Protein AF-A0A2E7ZNM7-F1 (afdb_monomer)

Mean predicted aligned error: 9.32 Å

Secondary structure (DSSP, 8-state):
---TTTEEEESEEETTEEEEEEEEEEE--TT-SS---EEEEEEEEEEE-TTSEEEE-SSTT-SS-EEEEHHHHHT-TTEEEEEEEEEPTHHHH-----S-HHHHHHHHHHHHHHHHHHHHTT-EEEHHHHHHHHS-----------

pLDDT: mean 79.13, std 16.74, range [39.44, 96.44]

Foldseek 3Di:
DPDPPFWAWDQKDWALFKKKKWWWAFDFDPPDPPTPTDIDIDIFIFHQFLQQWGFFDPALPDPGTDIDHNLNVLQRPRIPDMIMITGDPVVLPPLDDDPDRVSSRVNVRCVVCVVVSVVRGDDMDGNVVSNVVRPPDPPPPPPPPD

Solvent-accessible surface area (backbone atoms only — not comparable to full-atom values): 8728 Å² total; per-residue (Å²): 132,91,58,74,87,52,39,42,81,48,66,59,50,48,20,36,40,45,33,40,40,43,34,34,29,58,43,84,70,95,84,54,95,71,81,72,72,51,68,44,78,45,75,52,54,28,40,28,38,69,80,50,31,33,42,25,60,98,45,86,85,56,93,64,69,47,78,44,43,54,66,59,66,49,55,47,70,59,58,76,44,78,50,42,22,37,56,41,72,74,58,77,72,57,85,84,70,67,96,44,76,70,52,52,45,50,50,54,53,44,73,74,41,54,88,51,20,74,80,24,46,84,48,76,45,52,47,64,62,51,43,66,75,44,40,75,70,88,71,63,76,75,76,85,84,122

Sequence (146 aa):
MQHPDCFEKTDSLKSGCFYTVEAIQHCYRINEPDHFLKDMEIHFMGYFDNKEQFHHFNRLKSHSAAKTSLLDLFSLTDLKSLDFYQLKDRMLEDTDYSSDGATEMVKKTVDAFIERSESDRGIIHSVEELKRKHLKEYLAPPDLAH

Nearest PDB structures (foldseek):
  5ila-assembly1_A  TM=3.451E-01  e=2.943E-01  Arabidopsis thaliana
  3mh5-assembly2_B  TM=3.852E-01  e=5.996E-01  Escherichia coli K-12

Structure (mmCIF, N/CA/C/O backbone):
data_AF-A0A2E7ZNM7-F1
#
_entry.id   AF-A0A2E7ZNM7-F1
#
loop_
_atom_site.group_PDB
_atom_site.id
_atom_site.type_symbol
_atom_site.label_atom_id
_atom_site.label_alt_id
_atom_site.label_comp_id
_atom_site.label_asym_id
_atom_site.label_entity_id
_atom_site.label_seq_id
_atom_site.pdbx_PDB_ins_code
_atom_site.Cartn_x
_atom_site.Cartn_y
_atom_site.Cartn_z
_atom_site.occupancy
_atom_site.B_iso_or_equiv
_atom_site.auth_seq_id
_atom_site.auth_comp_id
_atom_site.auth_asym_id
_atom_site.auth_atom_id
_atom_site.pdbx_PDB_model_num
ATOM 1 N N . MET A 1 1 ? 14.791 -6.357 5.981 1.00 44.50 1 MET A N 1
ATOM 2 C CA . MET A 1 1 ? 13.649 -6.040 6.861 1.00 44.50 1 MET A CA 1
ATOM 3 C C . MET A 1 1 ? 14.092 -5.103 7.969 1.00 44.50 1 MET A C 1
ATOM 5 O O . MET A 1 1 ? 14.763 -5.539 8.900 1.00 44.50 1 MET A O 1
ATOM 9 N N . GLN A 1 2 ? 13.749 -3.823 7.863 1.00 47.66 2 GLN A N 1
ATOM 10 C CA . GLN A 1 2 ? 13.789 -2.920 9.011 1.00 47.66 2 GLN A CA 1
ATOM 11 C C . GLN A 1 2 ? 12.479 -3.146 9.796 1.00 47.66 2 GLN A C 1
ATOM 13 O O . GLN A 1 2 ? 11.408 -2.817 9.308 1.00 47.66 2 GLN A O 1
ATOM 18 N N . HIS A 1 3 ? 12.578 -3.768 10.977 1.00 57.53 3 HIS A N 1
ATOM 19 C CA . HIS A 1 3 ? 11.513 -3.9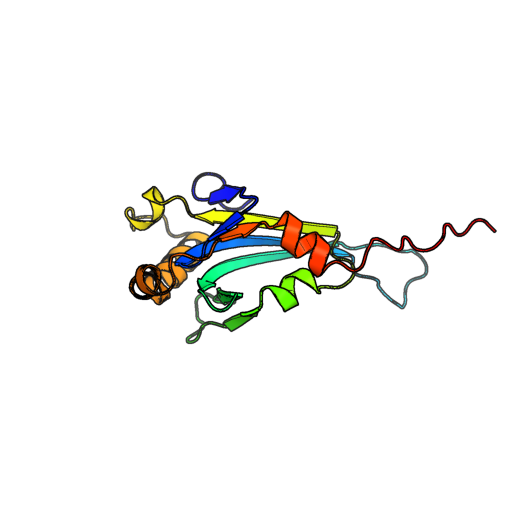61 11.987 1.00 57.53 3 HIS A CA 1
ATOM 20 C C . HIS A 1 3 ? 10.389 -4.995 11.706 1.00 57.53 3 HIS A C 1
ATOM 22 O O . HIS A 1 3 ? 9.214 -4.626 11.638 1.00 57.53 3 HIS A O 1
ATOM 28 N N . PRO A 1 4 ? 10.700 -6.310 11.672 1.00 57.91 4 PRO A N 1
ATOM 29 C CA . PRO A 1 4 ? 9.685 -7.379 11.622 1.00 57.91 4 PRO A CA 1
ATOM 30 C C . PRO A 1 4 ? 8.727 -7.408 12.836 1.00 57.91 4 PRO A C 1
ATOM 32 O O . PRO A 1 4 ? 7.665 -8.027 12.782 1.00 57.91 4 PRO A O 1
ATOM 35 N N . ASP A 1 5 ? 9.062 -6.732 13.939 1.00 69.25 5 ASP A N 1
ATOM 36 C CA . ASP A 1 5 ? 8.248 -6.762 15.159 1.00 69.25 5 ASP A CA 1
ATOM 37 C C . ASP A 1 5 ? 7.030 -5.824 15.110 1.00 69.25 5 ASP A C 1
ATOM 39 O O . ASP A 1 5 ? 5.998 -6.126 15.733 1.00 69.25 5 ASP A O 1
ATOM 43 N N . CYS A 1 6 ? 7.116 -4.735 14.338 1.00 78.00 6 CYS A N 1
ATOM 44 C CA . CYS A 1 6 ? 6.108 -3.669 14.295 1.00 78.00 6 CYS A CA 1
ATOM 45 C C . CYS A 1 6 ? 5.071 -3.869 13.189 1.00 78.00 6 CYS A C 1
ATOM 47 O O . CYS A 1 6 ? 3.919 -3.463 13.344 1.00 78.00 6 CYS A O 1
ATOM 49 N N . PHE A 1 7 ? 5.472 -4.518 12.098 1.00 87.81 7 PHE A N 1
ATOM 50 C CA . PHE A 1 7 ? 4.635 -4.726 10.926 1.00 87.81 7 PHE A CA 1
ATOM 51 C C . PHE A 1 7 ? 4.313 -6.207 10.723 1.00 87.81 7 PHE A C 1
ATOM 53 O O . PHE A 1 7 ? 5.062 -7.090 11.139 1.00 87.81 7 PHE A O 1
ATOM 60 N N . GLU A 1 8 ? 3.174 -6.484 10.103 1.00 91.00 8 GLU A N 1
ATOM 61 C CA . GLU A 1 8 ? 2.733 -7.833 9.757 1.00 91.00 8 GLU A CA 1
ATOM 62 C C . GLU A 1 8 ? 2.358 -7.891 8.283 1.00 91.00 8 GLU A C 1
ATOM 64 O O . GLU A 1 8 ? 1.630 -7.028 7.791 1.00 91.00 8 GLU A O 1
ATOM 69 N N . LYS A 1 9 ? 2.869 -8.900 7.568 1.00 92.19 9 LYS A N 1
ATOM 70 C CA . LYS A 1 9 ? 2.546 -9.088 6.152 1.00 92.19 9 LYS A CA 1
ATOM 71 C C . LYS A 1 9 ? 1.039 -9.277 5.994 1.00 92.19 9 LYS A C 1
ATOM 73 O O . LYS A 1 9 ? 0.426 -10.007 6.766 1.00 92.19 9 LYS A O 1
ATOM 78 N N . THR A 1 10 ? 0.454 -8.637 4.989 1.00 92.88 10 THR A N 1
ATOM 79 C CA . THR A 1 10 ? -0.985 -8.701 4.736 1.00 92.88 10 THR A CA 1
ATOM 80 C C . THR A 1 10 ? -1.289 -8.825 3.251 1.00 92.88 10 THR A C 1
ATOM 82 O O . THR A 1 10 ? -0.649 -8.195 2.410 1.00 92.88 10 THR A O 1
ATOM 85 N N . ASP A 1 11 ? -2.334 -9.590 2.949 1.00 92.06 11 ASP A N 1
ATOM 86 C CA . ASP A 1 11 ? -2.903 -9.725 1.606 1.00 92.06 11 ASP A CA 1
ATOM 87 C C . ASP A 1 11 ? -4.145 -8.836 1.415 1.00 92.06 11 ASP A C 1
ATOM 89 O O . ASP A 1 11 ? -4.871 -8.941 0.424 1.00 92.06 11 ASP A O 1
ATOM 93 N N . SER A 1 12 ? -4.427 -7.948 2.372 1.00 93.44 12 SER A N 1
ATOM 94 C CA . SER A 1 12 ? -5.546 -7.005 2.322 1.00 93.44 12 SER A CA 1
ATOM 95 C C . SER A 1 12 ? -5.131 -5.604 2.764 1.00 93.44 12 SER A C 1
ATOM 97 O O . SER A 1 12 ? -4.455 -5.433 3.782 1.00 93.44 12 SER A O 1
ATOM 99 N N . LEU A 1 13 ? -5.590 -4.597 2.021 1.00 94.12 13 LEU A N 1
ATOM 100 C CA . LEU A 1 13 ? -5.388 -3.180 2.314 1.00 94.12 13 LEU A CA 1
ATOM 101 C C . LEU A 1 13 ? -6.681 -2.576 2.843 1.00 94.12 13 LEU A C 1
ATOM 103 O O . LEU A 1 13 ? -7.705 -2.600 2.165 1.00 94.12 13 LEU A O 1
ATOM 107 N N . LYS A 1 14 ? -6.628 -2.044 4.059 1.00 95.38 14 LYS A N 1
ATOM 108 C CA . LYS A 1 14 ? -7.746 -1.429 4.768 1.00 95.38 14 LYS A CA 1
ATOM 109 C C . LYS A 1 14 ? -7.512 0.073 4.811 1.00 95.38 14 LYS A C 1
ATOM 111 O O . LYS A 1 14 ? -6.456 0.526 5.255 1.00 95.38 14 LYS A O 1
ATOM 116 N N . SER A 1 15 ? -8.473 0.848 4.333 1.00 95.38 15 SER A N 1
ATOM 117 C CA . SER A 1 15 ? -8.399 2.302 4.415 1.00 95.38 15 SER A CA 1
ATOM 118 C C . SER A 1 15 ? -8.372 2.758 5.879 1.00 95.38 15 SER A C 1
ATOM 120 O O . SER A 1 15 ? -8.957 2.121 6.758 1.00 95.38 15 SER A O 1
ATOM 122 N N . GLY A 1 16 ? -7.643 3.837 6.154 1.00 94.25 16 GLY A N 1
ATOM 123 C CA . GLY A 1 16 ? -7.391 4.326 7.508 1.00 94.25 16 GLY A CA 1
ATOM 124 C C . GLY A 1 16 ? -6.246 3.617 8.243 1.00 94.25 16 GLY A C 1
ATOM 125 O O . GLY A 1 16 ? -5.994 3.943 9.403 1.00 94.25 16 GLY A O 1
ATOM 126 N N . CYS A 1 17 ? -5.541 2.672 7.613 1.00 94.81 17 CYS A N 1
ATOM 127 C CA . CYS A 1 17 ? -4.410 1.959 8.214 1.00 94.81 17 CYS A CA 1
ATOM 128 C C . CYS A 1 17 ? -3.049 2.419 7.658 1.00 94.81 17 CYS A C 1
ATOM 130 O O . CYS A 1 17 ? -2.947 3.063 6.611 1.00 94.81 17 CYS A O 1
ATOM 132 N N . PHE A 1 18 ? -1.988 2.065 8.386 1.00 94.50 18 PHE A N 1
ATOM 133 C CA . PHE A 1 18 ? -0.602 2.380 8.046 1.00 94.50 18 PHE A CA 1
ATOM 134 C C . PHE A 1 18 ? 0.113 1.139 7.531 1.00 94.50 18 PHE A C 1
ATOM 136 O O . PHE A 1 18 ? -0.048 0.052 8.092 1.00 94.50 18 PHE A O 1
ATOM 143 N N . TYR A 1 19 ? 0.926 1.317 6.496 1.00 93.88 19 TYR A N 1
ATOM 144 C CA . TYR A 1 19 ? 1.603 0.222 5.820 1.00 93.88 19 TYR A CA 1
ATOM 145 C C . TYR A 1 19 ? 3.045 0.574 5.486 1.00 93.88 19 TYR A C 1
ATOM 147 O O . TYR A 1 19 ? 3.337 1.702 5.088 1.00 93.88 19 TYR A O 1
ATOM 155 N N . THR A 1 20 ? 3.924 -0.415 5.564 1.00 92.69 20 THR A N 1
ATOM 156 C CA . THR A 1 20 ? 5.152 -0.458 4.769 1.00 92.69 20 THR A CA 1
ATOM 157 C C . THR A 1 20 ? 4.890 -1.217 3.478 1.00 92.69 20 THR A C 1
ATOM 159 O O . THR A 1 20 ? 4.187 -2.229 3.452 1.00 92.69 20 THR A O 1
ATOM 162 N N . VAL A 1 21 ? 5.449 -0.698 2.393 1.00 91.94 21 VAL A N 1
ATOM 163 C CA . VAL A 1 21 ? 5.374 -1.266 1.051 1.00 91.94 21 VAL A CA 1
ATOM 164 C C . VAL A 1 21 ? 6.783 -1.649 0.637 1.00 91.94 21 VAL A C 1
ATOM 166 O O . VAL A 1 21 ? 7.683 -0.806 0.646 1.00 91.94 21 VAL A O 1
ATOM 169 N N . GLU A 1 22 ? 6.957 -2.911 0.266 1.00 91.75 22 GLU A N 1
ATOM 170 C CA . GLU A 1 22 ? 8.182 -3.438 -0.327 1.00 91.75 22 GLU A CA 1
ATOM 171 C C . GLU A 1 22 ? 7.895 -3.807 -1.776 1.00 91.75 22 GLU A C 1
ATOM 173 O O . GLU A 1 22 ? 7.005 -4.609 -2.061 1.00 91.75 22 GLU A O 1
ATOM 178 N N . ALA A 1 23 ? 8.648 -3.225 -2.701 1.00 88.94 23 ALA A N 1
ATOM 179 C CA . ALA A 1 23 ? 8.547 -3.538 -4.113 1.00 88.94 23 ALA A CA 1
ATOM 180 C C . ALA A 1 23 ? 9.925 -3.855 -4.684 1.00 88.94 23 ALA A C 1
ATOM 182 O O . ALA A 1 23 ? 10.905 -3.175 -4.376 1.00 88.94 23 ALA A O 1
ATOM 183 N N . ILE A 1 24 ? 9.993 -4.867 -5.542 1.00 87.75 24 ILE A N 1
ATOM 184 C CA . ILE A 1 24 ? 11.187 -5.165 -6.327 1.00 87.75 24 ILE A CA 1
ATOM 185 C C . ILE A 1 24 ? 10.841 -4.950 -7.789 1.00 87.75 24 ILE A C 1
ATOM 187 O O . ILE A 1 24 ? 9.951 -5.609 -8.327 1.00 87.75 24 ILE A O 1
ATOM 191 N N . GLN A 1 25 ? 11.558 -4.036 -8.429 1.00 84.12 25 GLN A N 1
ATOM 192 C CA . GLN A 1 25 ? 11.418 -3.737 -9.846 1.00 84.12 25 GLN A CA 1
ATOM 193 C C . GLN A 1 25 ? 12.660 -4.212 -10.600 1.00 84.12 25 GLN A C 1
ATOM 195 O O . GLN A 1 25 ? 13.786 -3.889 -10.217 1.00 84.12 25 GLN A O 1
ATOM 200 N N . HIS A 1 26 ? 12.470 -4.950 -11.690 1.00 78.94 26 HIS A N 1
ATOM 201 C CA . HIS A 1 26 ? 13.561 -5.261 -12.605 1.00 78.94 26 HIS A CA 1
ATOM 202 C C . HIS A 1 26 ? 13.932 -4.010 -13.407 1.00 78.94 26 HIS A C 1
ATOM 204 O O . HIS A 1 26 ? 13.089 -3.390 -14.050 1.00 78.94 26 HIS A O 1
ATOM 210 N N . CYS A 1 27 ? 15.208 -3.625 -13.379 1.00 73.44 27 CYS A N 1
ATOM 211 C CA . CYS A 1 27 ? 15.712 -2.521 -14.189 1.00 73.44 27 CYS A CA 1
ATOM 212 C C . CYS A 1 27 ? 16.562 -3.049 -15.347 1.00 73.44 27 CYS A C 1
ATOM 214 O O . CYS A 1 27 ? 17.571 -3.724 -15.133 1.00 73.44 27 CYS A O 1
ATOM 216 N N . TYR A 1 28 ? 16.197 -2.669 -16.571 1.00 66.25 28 TYR A N 1
ATOM 217 C CA . TYR A 1 28 ? 16.986 -2.946 -17.769 1.00 66.25 28 TYR A CA 1
ATOM 218 C C . TYR A 1 28 ? 17.944 -1.786 -18.053 1.00 66.25 28 TYR A C 1
ATOM 220 O O . TYR A 1 28 ? 17.531 -0.630 -18.169 1.00 66.25 28 TYR A O 1
ATOM 228 N N . ARG A 1 29 ? 19.241 -2.080 -18.191 1.00 61.12 29 ARG A N 1
ATOM 229 C CA . ARG A 1 29 ? 20.211 -1.122 -18.737 1.00 61.12 29 ARG A CA 1
ATOM 230 C C . ARG A 1 29 ? 20.267 -1.297 -20.248 1.00 61.12 29 ARG A C 1
ATOM 232 O O . ARG A 1 29 ? 20.661 -2.345 -20.733 1.00 61.12 29 ARG A O 1
ATOM 239 N N . ILE A 1 30 ? 19.902 -0.247 -20.978 1.00 57.72 30 ILE A N 1
ATOM 240 C CA . ILE A 1 30 ? 19.754 -0.266 -22.444 1.00 57.72 30 ILE A CA 1
ATOM 241 C C . ILE A 1 30 ? 21.106 -0.441 -23.183 1.00 57.72 30 ILE A C 1
ATOM 243 O O . ILE A 1 30 ? 21.110 -0.782 -24.358 1.00 57.72 30 ILE A O 1
ATOM 247 N N . ASN A 1 31 ? 22.257 -0.258 -22.515 1.00 57.62 31 ASN A N 1
ATOM 248 C CA . ASN A 1 31 ? 23.548 -0.049 -23.191 1.00 57.62 31 ASN A CA 1
ATOM 249 C C . ASN A 1 31 ? 24.689 -1.028 -22.841 1.00 57.62 31 ASN A C 1
ATOM 251 O O . ASN A 1 31 ? 25.818 -0.761 -23.247 1.00 57.62 31 ASN A O 1
ATOM 255 N N . GLU A 1 32 ? 24.463 -2.133 -22.120 1.00 53.78 32 GLU A N 1
ATOM 256 C CA . GLU A 1 32 ? 25.536 -3.110 -21.843 1.00 53.78 32 GLU A CA 1
ATOM 257 C C . GLU A 1 32 ? 25.162 -4.520 -22.343 1.00 53.78 32 GLU A C 1
ATOM 259 O O . GLU A 1 32 ? 24.077 -5.001 -22.020 1.00 53.78 32 GLU A O 1
ATOM 264 N N . PRO A 1 33 ? 26.024 -5.177 -23.153 1.00 54.56 33 PRO A N 1
ATOM 265 C CA . PRO A 1 33 ? 25.725 -6.473 -23.776 1.00 54.56 33 PRO A 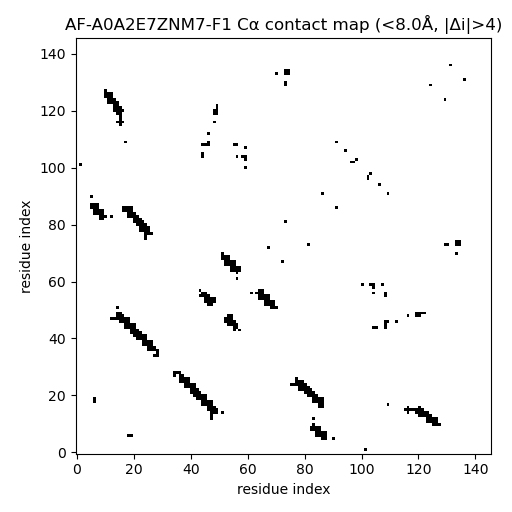CA 1
ATOM 266 C C . PRO A 1 33 ? 25.660 -7.632 -22.767 1.00 54.56 33 PRO A C 1
ATOM 268 O O . PRO A 1 33 ? 24.963 -8.617 -23.011 1.00 54.56 33 PRO A O 1
ATOM 271 N N . ASP A 1 34 ? 26.309 -7.480 -21.609 1.00 54.50 34 ASP A N 1
ATOM 272 C CA . ASP A 1 34 ? 26.194 -8.393 -20.475 1.00 54.50 34 ASP A CA 1
ATOM 273 C C . ASP A 1 34 ? 25.088 -7.894 -19.538 1.00 54.50 34 ASP A C 1
ATOM 275 O O . ASP A 1 34 ? 25.256 -6.943 -18.773 1.00 54.50 34 ASP A O 1
ATOM 279 N N . HIS A 1 35 ? 23.920 -8.529 -19.640 1.00 51.56 35 HIS A N 1
ATOM 280 C CA . HIS A 1 35 ? 22.702 -8.210 -18.900 1.00 51.56 35 HIS A CA 1
ATOM 281 C C . HIS A 1 35 ? 22.873 -8.426 -17.385 1.00 51.56 35 HIS A C 1
ATOM 283 O O . HIS A 1 35 ? 22.402 -9.413 -16.821 1.00 51.56 35 HIS A O 1
ATOM 289 N N . PHE A 1 36 ? 23.499 -7.483 -16.686 1.00 52.16 36 PHE A N 1
ATOM 290 C CA . P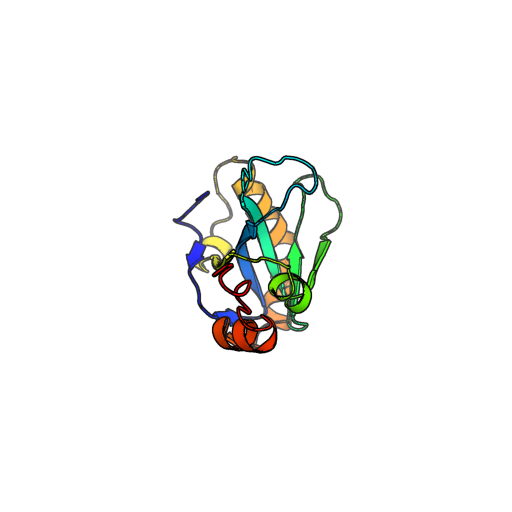HE A 1 36 ? 23.398 -7.413 -15.232 1.00 52.16 36 PHE A CA 1
ATOM 291 C C . PHE A 1 36 ? 22.084 -6.725 -14.852 1.00 52.16 36 PHE A C 1
ATOM 293 O O . PHE A 1 36 ? 22.001 -5.503 -14.712 1.00 52.16 36 PHE A O 1
ATOM 300 N N . LEU A 1 37 ? 21.044 -7.548 -14.696 1.00 62.06 37 LEU A N 1
ATOM 301 C CA . LEU A 1 37 ? 19.780 -7.200 -14.050 1.00 62.06 37 LEU A CA 1
ATOM 302 C C . LEU A 1 37 ? 20.083 -6.770 -12.611 1.00 62.06 37 LEU A C 1
ATOM 304 O O . LEU A 1 37 ? 20.369 -7.611 -11.758 1.00 62.06 37 LEU A O 1
ATOM 308 N N . LYS A 1 38 ? 20.066 -5.466 -12.327 1.00 73.25 38 LYS A N 1
ATOM 309 C CA . LYS A 1 38 ? 20.054 -5.008 -10.938 1.00 73.25 38 LYS A CA 1
ATOM 310 C C . LYS A 1 38 ? 18.615 -4.724 -10.555 1.00 73.25 38 LYS A C 1
ATOM 312 O O . LYS A 1 38 ? 18.046 -3.726 -10.989 1.00 73.25 38 LYS A O 1
ATOM 317 N N . ASP A 1 39 ? 18.062 -5.614 -9.744 1.00 83.56 39 ASP A N 1
ATOM 318 C CA . ASP A 1 39 ? 16.782 -5.407 -9.084 1.00 83.56 39 ASP A CA 1
ATOM 319 C C . ASP A 1 39 ? 16.863 -4.121 -8.249 1.00 83.56 39 ASP A C 1
ATOM 321 O O . ASP A 1 39 ? 17.790 -3.925 -7.454 1.00 83.56 39 ASP A O 1
ATOM 325 N N . MET A 1 40 ? 15.920 -3.212 -8.479 1.00 83.19 40 MET A N 1
ATOM 326 C CA . MET A 1 40 ? 15.738 -2.024 -7.662 1.00 83.19 40 MET A CA 1
ATOM 327 C C . MET A 1 40 ? 14.731 -2.346 -6.567 1.00 83.19 40 MET A C 1
ATOM 329 O O . MET A 1 40 ? 13.567 -2.636 -6.836 1.00 83.19 40 MET A O 1
ATOM 333 N N . GLU A 1 41 ? 15.197 -2.270 -5.328 1.00 88.12 41 GLU A N 1
ATOM 334 C CA . GLU A 1 41 ? 14.354 -2.377 -4.146 1.00 88.12 41 GLU A CA 1
ATOM 335 C C . GLU A 1 41 ? 13.770 -1.001 -3.814 1.00 88.12 41 GLU A C 1
ATOM 337 O O . GLU A 1 41 ? 14.494 -0.012 -3.664 1.00 88.12 41 GLU A O 1
ATOM 342 N N . ILE A 1 42 ? 12.450 -0.940 -3.696 1.00 87.25 42 ILE A N 1
ATOM 343 C CA . ILE A 1 42 ? 11.702 0.226 -3.246 1.00 87.25 42 ILE A CA 1
ATOM 344 C C . ILE A 1 42 ? 11.086 -0.140 -1.899 1.00 87.25 42 ILE A C 1
ATOM 346 O O . ILE A 1 42 ? 10.346 -1.115 -1.790 1.00 87.25 42 ILE A O 1
ATOM 350 N N . HIS A 1 43 ? 11.373 0.664 -0.881 1.00 87.94 43 HIS A N 1
ATOM 351 C CA . HIS A 1 43 ? 10.783 0.520 0.443 1.00 87.94 43 HIS A CA 1
ATOM 352 C C . HIS A 1 43 ? 10.306 1.883 0.934 1.00 87.94 43 HIS A C 1
ATOM 354 O O . HIS A 1 43 ? 11.094 2.830 1.016 1.00 87.94 43 HIS A O 1
ATOM 360 N N . PHE A 1 44 ? 9.025 1.992 1.273 1.00 89.62 44 PHE A N 1
ATOM 361 C CA . PHE A 1 44 ? 8.475 3.193 1.897 1.00 89.62 44 PHE A CA 1
ATOM 362 C C . PHE A 1 44 ? 7.334 2.849 2.849 1.00 89.62 44 PHE A C 1
ATOM 364 O O . PHE A 1 44 ? 6.710 1.797 2.746 1.00 89.62 44 PHE A O 1
ATOM 371 N N . MET A 1 45 ? 7.052 3.765 3.770 1.00 90.44 45 MET A N 1
ATOM 372 C CA . MET A 1 45 ? 5.908 3.678 4.669 1.00 90.44 45 MET A CA 1
ATOM 373 C C . MET A 1 45 ? 4.898 4.768 4.335 1.00 90.44 45 MET A C 1
ATOM 375 O O . MET A 1 45 ? 5.287 5.911 4.094 1.00 90.44 45 MET A O 1
ATOM 379 N N . GLY A 1 46 ? 3.610 4.440 4.375 1.00 93.94 46 GLY A N 1
ATOM 380 C CA . GLY A 1 46 ? 2.546 5.410 4.175 1.00 93.94 46 GLY A CA 1
ATOM 381 C C . GLY A 1 46 ? 1.238 5.059 4.872 1.00 93.94 46 GLY A C 1
ATOM 382 O O . GLY A 1 46 ? 1.004 3.933 5.307 1.00 93.94 46 GLY A O 1
ATOM 383 N N . TYR A 1 47 ? 0.376 6.063 4.953 1.00 96.31 47 TYR A N 1
ATOM 384 C CA . TYR A 1 47 ? -1.020 5.954 5.359 1.00 96.31 47 TYR A CA 1
ATOM 385 C C . TYR A 1 47 ? -1.903 5.714 4.131 1.00 96.31 47 TYR A C 1
ATOM 387 O O . TYR A 1 47 ? -1.785 6.457 3.155 1.00 96.31 47 TYR A O 1
ATOM 395 N N . PHE A 1 48 ? -2.778 4.709 4.168 1.00 96.44 48 PHE A N 1
ATOM 396 C CA . PHE A 1 48 ? -3.679 4.379 3.062 1.00 96.44 48 PHE A CA 1
ATOM 397 C C . PHE A 1 48 ? -5.073 4.978 3.292 1.00 96.44 48 PHE A C 1
ATOM 399 O O . PHE A 1 48 ? -5.736 4.644 4.274 1.00 96.44 48 PHE A O 1
ATOM 406 N N . ASP A 1 49 ? -5.524 5.867 2.405 1.00 95.75 49 ASP A N 1
ATOM 407 C CA . ASP A 1 49 ? -6.820 6.546 2.534 1.00 95.75 49 ASP A CA 1
ATOM 408 C C . ASP A 1 49 ? -7.971 5.837 1.792 1.00 95.75 49 ASP A C 1
ATOM 410 O O . ASP A 1 49 ? -7.787 4.858 1.069 1.00 95.75 49 ASP A O 1
ATOM 414 N N . ASN A 1 50 ? -9.192 6.347 1.964 1.00 94.00 50 ASN A N 1
ATOM 415 C CA . ASN A 1 50 ? -10.400 5.839 1.299 1.00 94.00 50 ASN A CA 1
ATOM 416 C C . ASN A 1 50 ? -10.505 6.199 -0.198 1.00 94.00 50 ASN A C 1
ATOM 418 O O . ASN A 1 50 ? -11.498 5.862 -0.840 1.00 94.00 50 ASN A O 1
ATOM 422 N N . LYS A 1 51 ? -9.511 6.894 -0.761 1.00 93.81 51 LYS A N 1
ATOM 423 C CA . LYS A 1 51 ? -9.408 7.243 -2.188 1.00 93.81 51 LYS A CA 1
ATOM 424 C C . LYS A 1 51 ? -8.297 6.456 -2.878 1.00 93.81 51 LYS A C 1
ATOM 426 O O . LYS A 1 51 ? -7.807 6.874 -3.931 1.00 93.81 51 LYS A O 1
ATOM 431 N N . GLU A 1 52 ? -7.898 5.339 -2.275 1.00 92.12 52 GLU A N 1
ATOM 432 C CA . GLU A 1 52 ? -6.859 4.451 -2.781 1.00 92.12 52 GLU A CA 1
ATOM 433 C C . GLU A 1 52 ? -5.498 5.163 -2.932 1.00 92.12 52 GLU A C 1
ATOM 435 O O . GLU A 1 52 ? -4.749 4.904 -3.876 1.00 92.12 52 GLU A O 1
ATOM 440 N N . GLN A 1 53 ? -5.168 6.095 -2.030 1.00 94.56 53 GLN A N 1
ATOM 441 C CA . GLN A 1 53 ? -3.890 6.813 -2.022 1.00 94.56 53 GLN A CA 1
ATOM 442 C C . GLN A 1 53 ? -3.040 6.431 -0.814 1.00 94.56 53 GLN A C 1
ATOM 444 O O . GLN A 1 53 ? -3.508 6.449 0.325 1.00 94.56 53 GLN A O 1
ATOM 449 N N . PHE A 1 54 ? -1.751 6.206 -1.056 1.00 95.56 54 PHE A N 1
ATOM 450 C CA . PHE A 1 54 ? -0.732 6.187 -0.016 1.00 95.56 54 PHE A CA 1
ATOM 451 C C . PHE A 1 54 ? -0.169 7.587 0.200 1.00 95.56 54 PHE A C 1
ATOM 453 O O . PHE A 1 54 ? 0.425 8.169 -0.709 1.00 95.56 54 PHE A O 1
ATOM 460 N N . HIS A 1 55 ? -0.311 8.107 1.417 1.00 96.25 55 HIS A N 1
ATOM 461 C CA . HIS A 1 55 ? 0.317 9.348 1.867 1.00 96.25 55 HIS A CA 1
ATOM 462 C C . HIS A 1 55 ? 1.597 9.002 2.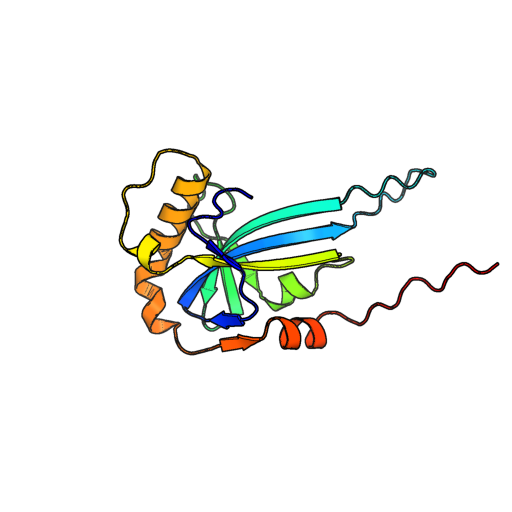618 1.00 96.25 55 HIS A C 1
ATOM 464 O O . HIS A 1 55 ? 1.547 8.326 3.644 1.00 96.25 55 HIS A O 1
ATOM 470 N N . HIS A 1 56 ? 2.743 9.447 2.115 1.00 93.81 56 HIS A N 1
ATOM 471 C CA . HIS A 1 56 ? 4.049 9.061 2.652 1.00 93.81 56 HIS A CA 1
ATOM 472 C C . HIS A 1 56 ? 5.041 10.218 2.654 1.00 93.81 56 HIS A C 1
ATOM 474 O O . HIS A 1 56 ? 4.883 11.215 1.947 1.00 93.81 56 HIS A O 1
ATOM 480 N N . PHE A 1 57 ? 6.087 10.094 3.465 1.00 91.94 57 PHE A N 1
ATOM 481 C CA . PHE A 1 57 ? 7.186 11.049 3.493 1.00 91.94 57 PHE A CA 1
ATOM 482 C C . PHE A 1 57 ? 8.451 10.407 2.929 1.00 91.94 57 PHE A C 1
ATOM 484 O O . PHE A 1 57 ? 9.021 9.498 3.517 1.00 91.94 57 PHE A O 1
ATOM 491 N N . ASN A 1 58 ? 8.967 10.966 1.834 1.00 86.31 58 ASN A N 1
ATOM 492 C CA . ASN A 1 58 ? 10.224 10.496 1.240 1.00 86.31 58 ASN A CA 1
ATOM 493 C C . ASN A 1 58 ? 11.450 10.728 2.147 1.00 86.31 58 ASN A C 1
ATOM 495 O O . ASN A 1 58 ? 12.489 10.100 1.962 1.00 86.31 58 ASN A O 1
ATOM 499 N N . ARG A 1 59 ? 11.381 11.709 3.063 1.00 87.44 59 ARG A N 1
ATOM 500 C CA . ARG A 1 59 ? 12.482 12.118 3.954 1.00 87.44 59 ARG A CA 1
ATOM 501 C C . ARG A 1 59 ? 11.938 12.654 5.280 1.00 87.44 59 ARG A C 1
ATOM 503 O O . ARG A 1 59 ? 10.925 13.355 5.306 1.00 87.44 59 ARG A O 1
ATOM 510 N N . LEU A 1 60 ? 12.679 12.431 6.367 1.00 85.62 60 LEU A N 1
ATOM 511 C CA . LEU A 1 60 ? 12.326 12.923 7.709 1.00 85.62 60 LEU A CA 1
ATOM 512 C C . LEU A 1 60 ? 12.143 14.446 7.759 1.00 85.62 60 LEU A C 1
ATOM 514 O O . LEU A 1 60 ? 11.257 14.944 8.442 1.00 85.62 60 LEU A O 1
ATOM 518 N N . LYS A 1 61 ? 12.915 15.201 6.970 1.00 87.62 61 LYS A N 1
ATOM 519 C CA . LYS A 1 61 ? 12.844 16.673 6.915 1.00 87.62 61 LYS A CA 1
ATOM 520 C C . LYS A 1 61 ? 11.760 17.228 5.977 1.00 87.62 61 LYS A C 1
ATOM 522 O O . LYS A 1 61 ? 11.646 18.442 5.838 1.00 87.62 61 LYS A O 1
ATOM 527 N N . SER A 1 62 ? 10.993 16.381 5.287 1.00 89.38 62 SER A N 1
ATOM 528 C CA . SER A 1 62 ? 9.953 16.844 4.357 1.00 89.38 62 SER A CA 1
ATOM 529 C C . SER A 1 62 ? 8.813 17.550 5.095 1.00 89.38 62 SER A C 1
ATOM 531 O O . SER A 1 62 ? 8.312 17.029 6.081 1.00 89.38 62 SER A O 1
ATOM 533 N N . HIS A 1 63 ? 8.362 18.705 4.612 1.00 87.19 63 HIS A N 1
ATOM 534 C CA . HIS A 1 63 ? 7.277 19.457 5.263 1.00 87.19 63 HIS A CA 1
ATOM 535 C C . HIS A 1 63 ? 5.883 19.017 4.793 1.00 87.19 63 HIS A C 1
ATOM 537 O O . HIS A 1 63 ? 4.894 19.275 5.467 1.00 87.19 63 HIS A O 1
ATOM 543 N N . SER A 1 64 ? 5.804 18.335 3.651 1.00 90.88 64 SER A N 1
ATOM 544 C CA . SER A 1 64 ? 4.570 17.813 3.072 1.00 90.88 64 SER A CA 1
ATOM 545 C C . SER A 1 64 ? 4.714 16.333 2.734 1.00 90.88 64 SER A C 1
ATOM 547 O O . SER A 1 64 ? 5.802 15.865 2.379 1.00 90.88 64 SER A O 1
ATOM 549 N N . ALA A 1 65 ? 3.607 15.602 2.864 1.00 93.62 65 ALA A N 1
ATOM 550 C CA . ALA A 1 65 ? 3.516 14.221 2.417 1.00 93.62 65 ALA A CA 1
ATOM 551 C C . ALA A 1 65 ? 3.328 14.173 0.895 1.00 93.62 65 ALA A C 1
ATOM 553 O O . ALA A 1 65 ? 2.552 14.946 0.323 1.00 93.62 65 ALA A O 1
ATOM 554 N N . ALA A 1 66 ? 4.037 13.253 0.251 1.00 94.25 66 ALA A N 1
ATOM 555 C CA . ALA A 1 66 ? 3.764 12.843 -1.114 1.00 94.25 66 ALA A CA 1
ATOM 556 C C . ALA A 1 66 ? 2.537 11.924 -1.142 1.00 94.25 66 ALA A C 1
ATOM 558 O O . ALA A 1 66 ? 2.140 11.360 -0.120 1.00 94.25 66 ALA A O 1
ATOM 559 N N . LYS A 1 67 ? 1.937 11.787 -2.325 1.00 94.81 67 LYS A N 1
ATOM 560 C CA . LYS A 1 67 ? 0.821 10.876 -2.569 1.00 94.81 67 LYS A CA 1
ATOM 561 C C . LYS A 1 67 ? 1.170 9.969 -3.731 1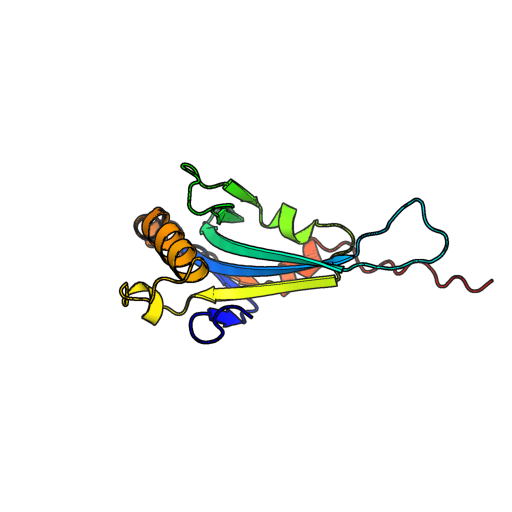.00 94.81 67 LYS A C 1
ATOM 563 O O . LYS A 1 67 ? 1.644 10.454 -4.758 1.00 94.81 67 LYS A O 1
ATOM 568 N N . THR A 1 68 ? 0.919 8.682 -3.565 1.00 93.19 68 THR A N 1
ATOM 569 C CA . THR A 1 68 ? 1.061 7.687 -4.626 1.00 93.19 68 THR A CA 1
ATOM 570 C C . THR A 1 68 ? -0.215 6.871 -4.667 1.00 93.19 68 THR A C 1
ATOM 572 O O . THR A 1 68 ? -0.630 6.333 -3.640 1.00 93.19 68 THR A O 1
ATOM 575 N N . SER A 1 69 ? -0.859 6.806 -5.831 1.00 92.19 69 SER A N 1
ATOM 576 C CA . SER A 1 69 ? -2.088 6.034 -5.959 1.00 92.19 69 SER A CA 1
ATOM 577 C C . SER A 1 69 ? -1.787 4.538 -5.972 1.00 92.19 69 SER A C 1
ATOM 579 O O . SER A 1 69 ? -0.714 4.096 -6.392 1.00 92.19 69 SER A O 1
ATOM 581 N N . LEU A 1 70 ? -2.755 3.745 -5.528 1.00 88.94 70 LEU A N 1
ATOM 582 C CA . LEU A 1 70 ? -2.693 2.291 -5.595 1.00 88.94 70 LEU A CA 1
ATOM 583 C C . LEU A 1 70 ? -2.497 1.814 -7.039 1.00 88.94 70 LEU A C 1
ATOM 585 O O . LEU A 1 70 ? -1.670 0.945 -7.300 1.00 88.94 70 LEU A O 1
ATOM 589 N N . LEU A 1 71 ? -3.204 2.451 -7.976 1.00 86.94 71 LEU A N 1
ATOM 590 C CA . LEU A 1 71 ? -3.058 2.220 -9.409 1.00 86.94 71 LEU A CA 1
ATOM 591 C C . LEU A 1 71 ? -1.609 2.409 -9.867 1.00 86.94 71 LEU A C 1
ATOM 593 O O . LEU A 1 71 ? -1.094 1.538 -10.563 1.00 86.94 71 LEU A O 1
ATOM 597 N N . ASP A 1 72 ? -0.951 3.501 -9.473 1.00 88.56 72 ASP A N 1
ATOM 598 C CA . ASP A 1 72 ? 0.430 3.778 -9.884 1.00 88.56 72 ASP A CA 1
ATOM 599 C C . ASP A 1 72 ? 1.394 2.706 -9.363 1.00 88.56 72 ASP A C 1
ATOM 601 O O . ASP A 1 72 ? 2.258 2.252 -10.109 1.00 88.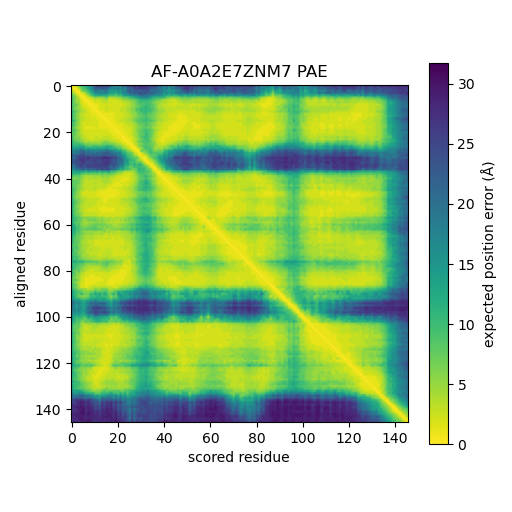56 72 ASP A O 1
ATOM 605 N N . LEU A 1 73 ? 1.217 2.255 -8.113 1.00 87.31 73 LEU A N 1
ATOM 606 C CA . LEU A 1 73 ? 2.050 1.201 -7.517 1.00 87.31 73 LEU A CA 1
ATOM 607 C C . LEU A 1 73 ? 1.918 -0.131 -8.256 1.00 87.31 73 LEU A C 1
ATOM 609 O O . LEU A 1 73 ? 2.923 -0.784 -8.527 1.00 87.31 73 LEU A O 1
ATOM 613 N N . PHE A 1 74 ? 0.694 -0.533 -8.604 1.00 85.81 74 PHE A N 1
ATOM 614 C CA . PHE A 1 74 ? 0.474 -1.769 -9.359 1.00 85.81 74 PHE A CA 1
ATOM 615 C C . PHE A 1 74 ? 0.793 -1.641 -10.852 1.00 85.81 74 PHE A C 1
ATOM 617 O O . PHE A 1 74 ? 0.968 -2.659 -11.515 1.00 85.81 74 PHE A O 1
ATOM 624 N N . SER A 1 75 ? 0.871 -0.418 -11.380 1.00 82.69 75 SER A N 1
ATOM 625 C CA . SER A 1 75 ? 1.206 -0.156 -12.786 1.00 82.69 75 SER A CA 1
ATOM 626 C C . SER A 1 75 ? 2.710 -0.013 -13.032 1.00 82.69 75 SER A C 1
ATOM 628 O O . SER A 1 75 ? 3.109 0.263 -14.165 1.00 82.69 75 SER A O 1
ATOM 630 N N . LEU A 1 76 ? 3.551 -0.180 -12.004 1.00 80.56 76 LEU A N 1
ATOM 631 C CA . LEU A 1 76 ? 5.002 -0.221 -12.171 1.00 80.56 76 LEU A CA 1
ATOM 632 C C . LEU A 1 76 ? 5.374 -1.334 -13.162 1.00 80.56 76 LEU A C 1
ATOM 634 O O . LEU A 1 76 ? 5.004 -2.494 -12.987 1.00 80.56 76 LEU A O 1
ATOM 638 N N . THR A 1 77 ? 6.102 -0.974 -14.218 1.00 76.19 77 THR A N 1
ATOM 639 C CA . THR A 1 77 ? 6.581 -1.934 -15.217 1.00 76.19 77 THR A CA 1
ATOM 640 C C . THR A 1 77 ? 7.613 -2.868 -14.602 1.00 76.19 77 THR A C 1
ATOM 642 O O . THR A 1 77 ? 8.413 -2.438 -13.771 1.00 76.19 77 THR A O 1
ATOM 645 N N . ASP A 1 78 ? 7.610 -4.132 -15.027 1.00 78.06 78 ASP A N 1
ATOM 646 C CA . ASP A 1 78 ? 8.611 -5.134 -14.634 1.00 78.06 78 ASP A CA 1
ATOM 647 C C . ASP A 1 78 ? 8.711 -5.345 -13.111 1.00 78.06 78 ASP A C 1
ATOM 649 O O . ASP A 1 78 ? 9.775 -5.601 -12.540 1.00 78.06 78 ASP A O 1
ATOM 653 N N . LEU A 1 79 ? 7.565 -5.217 -12.439 1.00 80.88 79 LEU A N 1
ATOM 654 C CA . LEU A 1 79 ? 7.409 -5.438 -11.010 1.00 80.88 79 LEU A CA 1
ATOM 655 C C . LEU A 1 79 ? 7.517 -6.936 -10.693 1.00 80.88 79 LEU A C 1
ATOM 657 O O . LEU A 1 79 ? 6.609 -7.719 -10.970 1.00 80.88 79 LEU A O 1
ATOM 661 N N . LYS A 1 80 ? 8.636 -7.332 -10.087 1.00 83.75 80 LYS A N 1
ATOM 662 C CA . LYS A 1 80 ? 8.922 -8.710 -9.670 1.00 83.75 80 LYS A CA 1
ATOM 663 C C . LYS A 1 80 ? 8.113 -9.107 -8.441 1.00 83.75 80 LYS A C 1
ATOM 665 O O . LYS A 1 80 ? 7.559 -10.202 -8.378 1.00 83.75 80 LYS A O 1
ATOM 670 N N . SER A 1 81 ? 8.059 -8.220 -7.452 1.00 87.50 81 SER A N 1
ATOM 671 C CA . SER A 1 81 ? 7.268 -8.405 -6.240 1.00 87.50 81 SER A CA 1
ATOM 672 C C . SER A 1 81 ? 6.726 -7.075 -5.738 1.00 87.50 81 SER A C 1
ATOM 674 O O . SER A 1 81 ? 7.318 -6.017 -5.947 1.00 87.50 81 SER A O 1
ATOM 676 N N . LEU A 1 82 ? 5.576 -7.156 -5.076 1.00 90.38 82 LEU A N 1
ATOM 677 C CA . LEU A 1 82 ? 4.958 -6.060 -4.346 1.00 90.38 82 LEU A CA 1
ATOM 678 C C . LEU A 1 82 ? 4.241 -6.660 -3.147 1.00 90.38 82 LEU A C 1
ATOM 680 O O . LEU A 1 82 ? 3.254 -7.393 -3.308 1.00 90.38 82 LEU A O 1
ATOM 684 N N . ASP A 1 83 ? 4.782 -6.373 -1.976 1.00 91.94 83 ASP A N 1
ATOM 685 C CA . ASP A 1 83 ? 4.337 -6.878 -0.692 1.00 91.94 83 ASP A CA 1
ATOM 686 C C . ASP A 1 83 ? 3.967 -5.711 0.222 1.00 91.94 83 ASP A C 1
ATOM 688 O O . ASP A 1 83 ? 4.600 -4.652 0.223 1.00 91.94 83 ASP A O 1
ATOM 692 N N . PHE A 1 84 ? 2.915 -5.924 1.005 1.00 93.94 84 PHE A N 1
ATOM 693 C CA . PHE A 1 84 ? 2.388 -4.944 1.939 1.00 93.94 84 PHE A CA 1
ATOM 694 C C . PHE A 1 84 ? 2.466 -5.502 3.351 1.00 93.94 84 PHE A C 1
ATOM 696 O O . PHE A 1 84 ? 2.147 -6.670 3.594 1.00 93.94 84 PHE A O 1
ATOM 703 N N . TYR A 1 85 ? 2.848 -4.644 4.288 1.00 93.44 85 TYR A N 1
ATOM 704 C CA . TYR A 1 85 ? 2.923 -4.984 5.697 1.00 93.44 85 TYR A CA 1
ATOM 705 C C . TYR A 1 85 ? 2.180 -3.929 6.501 1.00 93.44 85 TYR A C 1
ATOM 707 O O . TYR A 1 85 ? 2.494 -2.746 6.413 1.00 93.44 85 TYR A O 1
ATOM 715 N N . GLN A 1 86 ? 1.171 -4.337 7.262 1.00 94.06 86 GLN A N 1
ATOM 716 C CA . GLN A 1 86 ? 0.366 -3.435 8.077 1.00 94.06 86 GLN A CA 1
ATOM 717 C C . GLN A 1 86 ? 1.051 -3.171 9.418 1.00 94.06 86 GLN A C 1
ATOM 719 O O . GLN A 1 86 ? 1.561 -4.098 10.047 1.00 94.06 86 GLN A O 1
ATOM 724 N N . LEU A 1 87 ? 1.033 -1.920 9.879 1.00 91.50 87 LEU A N 1
ATOM 725 C CA . LEU A 1 87 ? 1.462 -1.569 11.232 1.00 91.50 87 LEU A CA 1
ATOM 726 C C . LEU A 1 87 ? 0.505 -2.200 12.254 1.00 91.50 87 LEU A C 1
ATOM 728 O O . LEU A 1 87 ? -0.712 -2.043 12.144 1.00 91.50 87 LEU A O 1
ATOM 732 N N . LYS A 1 88 ? 1.046 -2.910 13.247 1.00 87.25 88 LYS A N 1
ATOM 733 C CA . LYS A 1 88 ? 0.250 -3.534 14.315 1.00 87.25 88 LYS A CA 1
ATOM 734 C C . LYS A 1 88 ? -0.366 -2.464 15.216 1.00 87.25 88 LYS A C 1
ATOM 736 O O . LYS A 1 88 ? 0.344 -1.561 15.649 1.00 87.25 88 LYS A O 1
ATOM 741 N N . ASP A 1 89 ? -1.635 -2.629 15.591 1.00 78.31 89 ASP A N 1
ATOM 742 C CA . ASP A 1 89 ? -2.383 -1.642 16.393 1.00 78.31 89 ASP A CA 1
ATOM 743 C C . ASP A 1 89 ? -1.691 -1.291 17.720 1.00 78.31 89 ASP A C 1
ATOM 745 O O . ASP A 1 89 ? -1.616 -0.123 18.084 1.00 78.31 89 ASP A O 1
ATOM 749 N N . ARG A 1 90 ? -1.068 -2.274 18.388 1.00 71.38 90 ARG A N 1
ATOM 750 C CA . ARG A 1 90 ? -0.277 -2.064 19.620 1.00 71.38 90 ARG A CA 1
ATOM 751 C C . ARG A 1 90 ? 0.837 -1.015 19.473 1.00 71.38 90 ARG A C 1
ATOM 753 O O . ARG A 1 90 ? 1.268 -0.431 20.455 1.00 71.38 90 ARG A O 1
ATOM 760 N N . MET A 1 91 ? 1.323 -0.795 18.250 1.00 70.06 91 MET A N 1
ATOM 761 C CA . MET A 1 91 ? 2.407 0.145 17.957 1.00 70.06 91 MET A CA 1
ATOM 762 C C . MET A 1 91 ? 1.900 1.572 17.706 1.00 70.06 91 MET A C 1
ATOM 764 O O . MET A 1 91 ? 2.712 2.488 17.622 1.00 70.06 91 MET A O 1
ATOM 768 N N . LEU A 1 92 ? 0.583 1.769 17.576 1.00 64.56 92 LEU A N 1
ATOM 769 C CA . LEU A 1 92 ? -0.036 3.097 17.531 1.00 64.56 92 LEU A CA 1
ATOM 770 C C . LEU A 1 92 ? -0.100 3.739 18.926 1.00 64.56 92 LEU A C 1
ATOM 772 O O . LEU A 1 92 ? -0.140 4.961 19.028 1.00 64.56 92 LEU A O 1
ATOM 776 N N . GLU A 1 93 ? -0.114 2.923 19.984 1.00 62.59 93 GLU A N 1
ATOM 777 C CA . GLU A 1 93 ? -0.258 3.366 21.378 1.00 62.59 93 GLU A CA 1
ATOM 778 C C . GLU A 1 93 ? 1.099 3.627 22.054 1.00 62.59 93 GLU A C 1
ATOM 780 O O . GLU A 1 93 ? 1.256 4.618 22.770 1.00 62.59 93 GLU A O 1
ATOM 785 N N . ASP A 1 94 ? 2.107 2.795 21.777 1.00 56.38 94 ASP A N 1
ATOM 786 C CA . ASP A 1 94 ? 3.473 2.982 22.276 1.00 56.38 94 ASP A CA 1
ATOM 787 C C . ASP A 1 94 ? 4.220 4.017 21.419 1.00 56.38 94 ASP A C 1
ATOM 789 O O . ASP A 1 94 ? 4.728 3.714 20.350 1.00 56.38 94 ASP A O 1
ATOM 793 N N . THR A 1 95 ? 4.308 5.267 21.868 1.00 52.84 95 THR A N 1
ATOM 794 C CA . THR A 1 95 ? 5.006 6.357 21.144 1.00 52.84 95 THR A CA 1
ATOM 795 C C . THR A 1 95 ? 6.489 6.508 21.518 1.00 52.84 95 THR A C 1
ATOM 797 O O . THR A 1 95 ? 7.154 7.448 21.054 1.00 52.84 95 THR A O 1
ATOM 800 N N . ASP A 1 96 ? 7.003 5.579 22.331 1.00 50.81 96 ASP A N 1
ATOM 801 C CA . ASP A 1 96 ? 8.333 5.583 22.952 1.00 50.81 96 ASP A CA 1
ATOM 802 C C . ASP A 1 96 ? 9.259 4.538 22.296 1.00 50.81 96 ASP A C 1
ATOM 804 O O . ASP A 1 96 ? 9.778 3.613 22.918 1.00 50.81 96 ASP A O 1
ATOM 808 N N . TYR A 1 97 ? 9.450 4.659 20.982 1.00 54.47 97 TYR A N 1
ATOM 809 C CA . TYR A 1 97 ? 10.413 3.834 20.254 1.00 54.47 97 TYR A CA 1
ATOM 810 C C . TYR A 1 97 ? 11.778 4.534 20.152 1.00 54.47 97 TYR A C 1
ATOM 812 O O . TYR A 1 97 ? 11.866 5.754 20.010 1.00 54.47 97 TYR A O 1
ATOM 820 N N . SER A 1 98 ? 12.854 3.744 20.219 1.00 55.44 98 SER A N 1
ATOM 821 C CA . SER A 1 98 ? 14.245 4.210 20.176 1.00 55.44 98 SER A CA 1
ATOM 822 C C . SER A 1 98 ? 14.577 5.029 18.916 1.00 55.44 98 SER A C 1
ATOM 824 O O . SER A 1 98 ? 13.982 4.838 17.854 1.00 55.44 98 SER A O 1
ATOM 826 N N . SER A 1 99 ? 15.552 5.942 19.037 1.00 51.59 99 SER A N 1
ATOM 827 C CA . SER A 1 99 ? 15.949 6.907 17.998 1.00 51.59 99 SER A CA 1
ATOM 828 C C . SER A 1 99 ? 16.744 6.267 16.847 1.00 51.59 99 SER A C 1
ATOM 830 O O . SER A 1 99 ? 17.926 6.555 16.648 1.00 51.59 99 SER A O 1
ATOM 832 N N . ASP A 1 100 ? 16.116 5.371 16.095 1.00 63.09 100 ASP A N 1
ATOM 833 C CA . ASP A 1 100 ? 16.570 5.046 14.744 1.00 63.09 100 ASP A CA 1
ATOM 834 C C . ASP A 1 100 ? 15.728 5.824 13.719 1.00 63.09 100 ASP A C 1
ATOM 836 O O . ASP A 1 100 ? 14.536 6.071 13.917 1.00 63.09 100 ASP A O 1
ATOM 840 N N . GLY A 1 101 ? 16.335 6.230 12.606 1.00 59.53 101 GLY A N 1
ATOM 841 C CA . GLY A 1 101 ? 15.695 7.082 11.600 1.00 59.53 101 GLY A CA 1
ATOM 842 C C . GLY A 1 101 ? 14.472 6.441 10.928 1.00 59.53 101 GLY A C 1
ATOM 843 O O . GLY A 1 101 ? 13.580 7.156 10.468 1.00 59.53 101 GLY A O 1
ATOM 844 N N . ALA A 1 102 ? 14.394 5.105 10.891 1.00 63.72 102 ALA A N 1
ATOM 845 C CA . ALA A 1 102 ? 13.220 4.374 10.405 1.00 63.72 102 ALA A CA 1
ATOM 846 C C . ALA A 1 102 ? 12.022 4.528 11.360 1.00 63.72 102 ALA A C 1
ATOM 848 O O . ALA A 1 102 ? 10.909 4.819 10.923 1.00 63.72 102 ALA A O 1
ATOM 849 N N . THR A 1 103 ? 12.271 4.436 12.666 1.00 75.44 103 THR A N 1
ATOM 850 C CA . THR A 1 103 ? 11.285 4.664 13.727 1.00 75.44 103 THR A CA 1
ATOM 851 C C . THR A 1 103 ? 10.741 6.093 13.714 1.00 75.44 103 THR A C 1
ATOM 853 O O . THR A 1 103 ? 9.536 6.312 13.85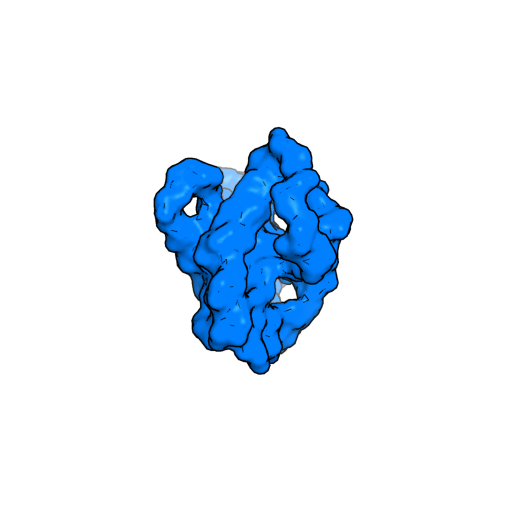5 1.00 75.44 103 THR A O 1
ATOM 856 N N . GLU A 1 104 ? 11.605 7.085 13.492 1.00 81.88 104 GLU A N 1
ATOM 857 C CA . GLU A 1 104 ? 11.181 8.487 13.396 1.00 81.88 104 GLU A CA 1
ATOM 858 C C . GLU A 1 104 ? 10.228 8.722 12.215 1.00 81.88 104 GLU A C 1
ATOM 860 O O . GLU A 1 104 ? 9.292 9.518 12.318 1.00 81.88 104 GLU A O 1
ATOM 865 N N . MET A 1 105 ? 10.421 8.005 11.102 1.00 85.44 105 MET A N 1
ATOM 866 C CA . MET A 1 105 ? 9.530 8.095 9.946 1.00 85.44 105 MET A CA 1
ATOM 867 C C . MET A 1 105 ? 8.154 7.493 10.244 1.00 85.44 105 MET A C 1
ATOM 869 O O . MET A 1 105 ? 7.139 8.055 9.821 1.00 85.44 105 MET A O 1
ATOM 873 N N . VAL A 1 106 ? 8.121 6.385 10.994 1.00 86.75 106 VAL A N 1
ATOM 874 C CA . VAL A 1 106 ? 6.878 5.763 11.471 1.00 86.75 106 VAL A CA 1
ATOM 875 C C . VAL A 1 106 ? 6.095 6.757 12.306 1.00 86.75 106 VAL A C 1
ATOM 877 O O . VAL A 1 106 ? 4.966 7.091 11.947 1.00 86.75 106 VAL A O 1
ATOM 880 N N . LYS A 1 107 ? 6.730 7.301 13.347 1.00 86.56 107 LYS A N 1
ATOM 881 C CA . LYS A 1 107 ? 6.113 8.275 14.249 1.00 86.56 107 LYS A CA 1
ATOM 882 C C . LYS A 1 107 ? 5.576 9.480 13.489 1.00 86.56 107 LYS A C 1
ATOM 884 O O . LYS A 1 107 ? 4.398 9.795 13.586 1.00 86.56 107 LYS A O 1
ATOM 889 N N . LYS A 1 108 ? 6.402 10.080 12.632 1.00 89.94 108 LYS A N 1
ATOM 890 C CA . LYS A 1 108 ? 5.997 11.222 11.812 1.00 89.94 108 LYS A CA 1
ATOM 891 C C . LYS A 1 108 ? 4.775 10.930 10.939 1.00 89.94 108 LYS A C 1
ATOM 893 O O . LYS A 1 108 ? 3.906 11.786 10.791 1.00 89.94 108 LYS A O 1
ATOM 898 N N . THR A 1 109 ? 4.738 9.760 10.306 1.00 90.94 109 THR A N 1
ATOM 899 C CA . THR A 1 109 ? 3.629 9.387 9.420 1.00 90.94 109 THR A CA 1
ATOM 900 C C . THR A 1 109 ? 2.360 9.140 10.231 1.00 90.94 109 THR A C 1
ATOM 902 O O . THR A 1 109 ? 1.299 9.612 9.836 1.00 90.94 109 THR A O 1
ATOM 905 N N . VAL A 1 110 ? 2.465 8.465 11.377 1.00 91.06 110 VAL A N 1
ATOM 906 C CA . VAL A 1 110 ? 1.336 8.255 12.293 1.00 91.06 110 VAL A CA 1
ATOM 907 C C . VAL A 1 110 ? 0.803 9.593 12.803 1.00 91.06 110 VAL A C 1
ATOM 909 O O . VAL A 1 110 ? -0.366 9.889 12.569 1.00 91.06 110 VAL A O 1
ATOM 912 N N . ASP A 1 111 ? 1.655 10.446 13.370 1.00 90.38 111 ASP A N 1
ATOM 913 C CA . ASP A 1 111 ? 1.275 11.763 13.903 1.00 90.38 111 ASP A CA 1
ATOM 914 C C . ASP A 1 111 ? 0.561 12.631 12.852 1.00 90.38 111 ASP A C 1
ATOM 916 O O . ASP A 1 111 ? -0.393 13.342 13.161 1.00 90.38 111 ASP A O 1
ATOM 920 N N . ALA A 1 112 ? 0.984 12.555 11.586 1.00 91.94 112 ALA A N 1
ATOM 921 C CA . ALA A 1 112 ? 0.401 13.346 10.505 1.00 91.94 112 ALA A CA 1
ATOM 922 C C . ALA A 1 112 ? -1.002 12.887 10.062 1.00 91.94 112 ALA A C 1
ATOM 924 O O . ALA A 1 112 ? -1.728 13.678 9.452 1.00 91.94 112 ALA A O 1
ATOM 925 N N . PHE A 1 113 ? -1.377 11.625 10.300 1.00 94.12 113 PHE A N 1
ATOM 926 C CA . PHE A 1 113 ? -2.591 11.033 9.720 1.00 94.12 113 PHE A CA 1
ATOM 927 C C . PHE A 1 113 ? -3.493 10.299 10.719 1.00 94.12 113 PHE A C 1
ATOM 929 O O . PHE A 1 113 ? -4.597 9.908 10.340 1.00 94.12 113 PHE A O 1
ATOM 936 N N . ILE A 1 114 ? -3.095 10.142 11.983 1.00 91.25 114 ILE A N 1
ATOM 937 C CA . ILE A 1 114 ? -3.863 9.380 12.979 1.00 91.25 114 ILE A CA 1
ATOM 938 C C . ILE A 1 114 ? -5.273 9.943 13.192 1.00 91.25 114 ILE A C 1
ATOM 940 O O . ILE A 1 114 ? -6.238 9.185 13.193 1.00 91.25 114 ILE A O 1
ATOM 944 N N . GLU A 1 115 ? -5.424 11.269 13.239 1.00 91.06 115 GLU A N 1
ATOM 945 C CA . GLU A 1 115 ? -6.731 11.932 13.385 1.00 91.06 115 GLU A CA 1
ATOM 946 C C . GLU A 1 115 ? -7.654 11.710 12.176 1.00 91.06 115 GLU A C 1
ATOM 948 O O . GLU A 1 115 ? -8.876 11.792 12.292 1.00 91.06 115 GLU A O 1
ATOM 953 N N . ARG A 1 116 ? -7.084 11.403 11.003 1.00 91.31 116 ARG A N 1
ATOM 954 C CA . ARG A 1 116 ? -7.843 11.091 9.786 1.00 91.31 116 ARG A CA 1
ATOM 955 C C . ARG A 1 116 ? -8.248 9.621 9.694 1.00 91.31 116 ARG A C 1
ATOM 957 O O . ARG A 1 116 ? -9.206 9.331 8.977 1.00 91.31 116 ARG A O 1
ATOM 964 N N . SER A 1 117 ? -7.567 8.730 10.422 1.00 88.69 117 SER A N 1
ATOM 965 C CA . SER A 1 117 ? -7.751 7.273 10.349 1.00 88.69 117 SER A CA 1
ATOM 966 C C . SER A 1 117 ? -9.221 6.879 10.442 1.00 88.69 117 SER A C 1
ATOM 968 O O . SER A 1 117 ? -9.730 6.227 9.537 1.00 88.69 117 SER A O 1
ATOM 970 N N . GLU A 1 118 ? -9.931 7.348 11.471 1.00 89.31 118 GLU A N 1
ATOM 971 C CA . GLU A 1 118 ? -11.345 7.012 11.689 1.00 89.31 118 GLU A CA 1
ATOM 972 C C . GLU A 1 118 ? -12.245 7.421 10.519 1.00 89.31 118 GLU A C 1
ATOM 974 O O . GLU A 1 118 ? -13.131 6.668 10.123 1.00 89.31 118 GLU A O 1
ATOM 979 N N . SER A 1 119 ? -11.997 8.589 9.922 1.00 91.75 119 SER A N 1
ATOM 980 C CA . SER A 1 119 ? -12.817 9.100 8.818 1.00 91.75 119 SER A CA 1
ATOM 981 C C . SER A 1 119 ? -12.612 8.344 7.506 1.00 91.75 119 SER A C 1
ATOM 983 O O . SER A 1 119 ? -13.529 8.264 6.688 1.00 91.75 119 SER A O 1
ATOM 985 N N . ASP A 1 120 ? -11.419 7.783 7.302 1.00 92.38 120 ASP A N 1
ATOM 986 C CA . ASP A 1 120 ? -11.096 7.033 6.095 1.00 92.38 120 ASP A CA 1
ATOM 987 C C . ASP A 1 1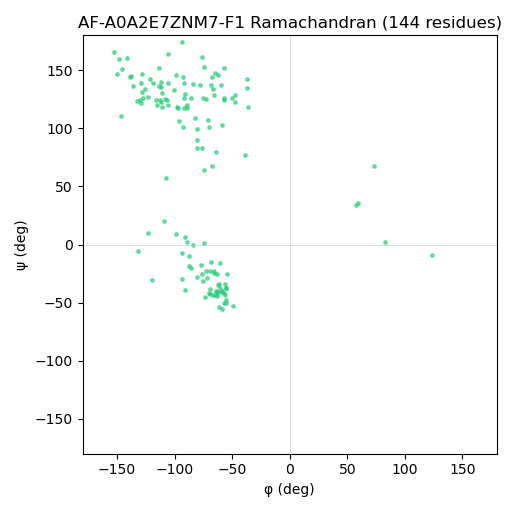20 ? -11.348 5.525 6.263 1.00 92.38 120 ASP A C 1
ATOM 989 O O . ASP A 1 120 ? -11.274 4.806 5.272 1.00 92.38 120 ASP A O 1
ATOM 993 N N . ARG A 1 121 ? -11.667 5.013 7.461 1.00 91.25 121 ARG A N 1
ATOM 994 C CA . ARG A 1 121 ? -11.914 3.577 7.704 1.00 91.25 121 ARG A CA 1
ATOM 995 C C . ARG A 1 121 ? -13.147 3.043 6.968 1.00 91.25 121 ARG A C 1
ATOM 997 O O . ARG A 1 121 ? -14.155 3.725 6.814 1.00 91.25 121 ARG A O 1
ATOM 1004 N N . GLY A 1 122 ? -13.082 1.767 6.576 1.00 85.75 122 GLY A N 1
ATOM 1005 C CA . GLY A 1 122 ? -14.244 0.988 6.122 1.00 85.75 122 GLY A CA 1
ATOM 1006 C C . GLY A 1 122 ? -14.135 0.372 4.726 1.00 85.75 122 GLY A C 1
ATOM 1007 O O . GLY A 1 122 ? -14.971 -0.459 4.377 1.00 85.75 122 GLY A O 1
ATOM 1008 N N . ILE A 1 123 ? -13.111 0.716 3.944 1.00 90.56 123 ILE A N 1
ATOM 1009 C CA . ILE A 1 123 ? -12.851 0.105 2.636 1.00 90.56 123 ILE A CA 1
ATOM 1010 C C . ILE A 1 123 ? -11.747 -0.938 2.789 1.00 90.56 123 I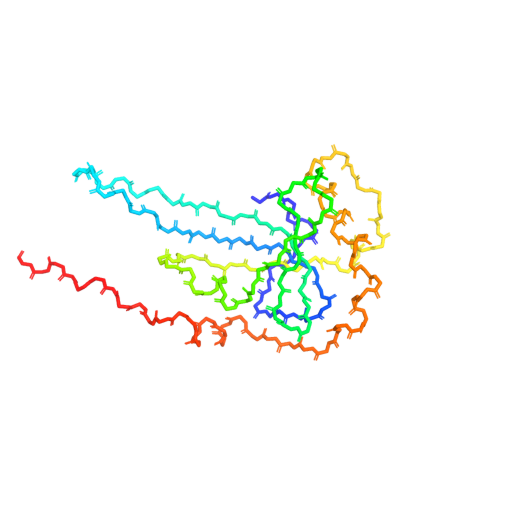LE A C 1
ATOM 1012 O O . ILE A 1 123 ? -10.718 -0.680 3.412 1.00 90.56 123 ILE A O 1
ATOM 1016 N N . ILE A 1 124 ? -11.966 -2.126 2.227 1.00 92.25 124 ILE A N 1
ATOM 1017 C CA . ILE A 1 124 ? -11.001 -3.225 2.235 1.00 92.25 124 ILE A CA 1
ATOM 1018 C C . ILE A 1 124 ? -10.805 -3.696 0.800 1.00 92.25 124 ILE A C 1
ATOM 1020 O O . ILE A 1 124 ? -11.772 -4.053 0.129 1.00 92.25 124 ILE A O 1
ATOM 1024 N N . HIS A 1 125 ? -9.556 -3.731 0.352 1.00 88.75 125 HIS A N 1
ATOM 1025 C CA . HIS A 1 125 ? -9.178 -4.274 -0.944 1.00 88.75 125 HIS A CA 1
ATOM 1026 C C . HIS A 1 125 ? -8.338 -5.535 -0.777 1.00 88.75 125 HIS A C 1
ATOM 1028 O O . HIS A 1 125 ? -7.399 -5.558 0.022 1.00 88.75 125 HIS A O 1
ATOM 1034 N N . SER A 1 126 ? -8.628 -6.558 -1.581 1.00 90.50 126 SER A N 1
ATOM 1035 C CA . SER A 1 126 ? -7.739 -7.707 -1.744 1.00 90.50 126 SER A CA 1
ATOM 1036 C C . SER A 1 126 ? -6.548 -7.322 -2.620 1.00 90.50 126 SER A C 1
ATOM 1038 O O . SER A 1 126 ? -6.720 -6.846 -3.746 1.00 90.50 126 SER A O 1
ATOM 1040 N N . VAL A 1 127 ? -5.329 -7.552 -2.126 1.00 87.62 127 VAL A N 1
ATOM 1041 C CA . VAL A 1 127 ? -4.096 -7.308 -2.894 1.00 87.62 127 VAL A CA 1
ATOM 1042 C C . VAL A 1 127 ? -4.077 -8.169 -4.155 1.00 87.62 127 VAL A C 1
ATOM 1044 O O . VAL A 1 127 ? -3.641 -7.711 -5.208 1.00 87.62 127 VAL A O 1
ATOM 1047 N N . GLU A 1 128 ? -4.578 -9.400 -4.080 1.00 84.88 128 GLU A N 1
ATOM 1048 C CA . GLU A 1 128 ? -4.609 -10.309 -5.222 1.00 84.88 128 GLU A CA 1
ATOM 1049 C C . GLU A 1 128 ? -5.556 -9.817 -6.325 1.00 84.88 128 GLU A C 1
ATOM 1051 O O . GLU A 1 128 ? -5.194 -9.818 -7.501 1.00 84.88 128 GLU A O 1
ATOM 1056 N N . GLU A 1 129 ? -6.747 -9.336 -5.964 1.00 83.94 129 GLU A N 1
ATOM 1057 C CA . GLU A 1 129 ? -7.706 -8.790 -6.934 1.00 83.94 129 GLU A CA 1
ATOM 1058 C C . GLU A 1 129 ? -7.154 -7.540 -7.628 1.00 83.94 129 GLU A C 1
ATOM 1060 O O . GLU A 1 129 ? -7.295 -7.386 -8.843 1.00 83.94 129 GLU A O 1
ATOM 1065 N N . LEU A 1 130 ? -6.465 -6.681 -6.874 1.00 79.31 130 LEU A N 1
ATOM 1066 C CA . LEU A 1 130 ? -5.787 -5.504 -7.415 1.00 79.31 130 LEU A CA 1
ATOM 1067 C C . LEU A 1 130 ? -4.645 -5.893 -8.357 1.00 79.31 130 LEU A C 1
ATOM 1069 O O . LEU A 1 130 ? -4.548 -5.332 -9.450 1.00 79.31 130 LEU A O 1
ATOM 1073 N N . LYS A 1 131 ? -3.837 -6.898 -7.990 1.00 79.81 131 LYS A N 1
ATOM 1074 C CA . LYS A 1 131 ? -2.805 -7.464 -8.871 1.00 79.81 131 LYS A CA 1
ATOM 1075 C C . LYS A 1 131 ? -3.425 -7.955 -10.175 1.00 79.81 131 LYS A C 1
ATOM 1077 O O . LYS A 1 131 ? -2.973 -7.536 -11.230 1.00 79.81 131 LYS A O 1
ATOM 1082 N N . ARG A 1 132 ? -4.497 -8.751 -10.133 1.00 78.12 132 ARG A N 1
ATOM 1083 C CA . ARG A 1 132 ? -5.169 -9.250 -11.351 1.00 78.12 132 ARG A CA 1
ATOM 1084 C C . ARG A 1 132 ? -5.742 -8.130 -12.228 1.00 78.12 132 ARG A C 1
ATOM 1086 O O . ARG A 1 132 ? -5.768 -8.262 -13.445 1.00 78.12 132 ARG A O 1
ATOM 1093 N N . LYS A 1 133 ? -6.223 -7.039 -11.626 1.00 73.81 133 LYS A N 1
ATOM 1094 C CA . LYS A 1 133 ? -6.805 -5.899 -12.351 1.00 73.81 133 LYS A CA 1
ATOM 1095 C C . LYS A 1 133 ? -5.749 -5.019 -13.032 1.00 73.81 133 LYS A C 1
ATOM 1097 O O . LYS A 1 133 ? -6.052 -4.400 -14.052 1.00 73.81 133 LYS A O 1
ATOM 1102 N N . HIS A 1 134 ? -4.550 -4.924 -12.456 1.00 68.56 134 HIS A N 1
ATOM 1103 C CA . HIS A 1 134 ? -3.560 -3.905 -12.820 1.00 68.56 134 HIS A CA 1
ATOM 1104 C C . HIS A 1 134 ? -2.232 -4.456 -13.343 1.00 68.56 134 HIS A C 1
ATOM 1106 O O . HIS A 1 134 ? -1.643 -3.823 -14.221 1.00 68.56 134 HIS A O 1
ATOM 1112 N N . LEU A 1 135 ? -1.793 -5.642 -12.906 1.00 64.62 135 LEU A N 1
ATOM 1113 C CA . LEU A 1 135 ? -0.790 -6.379 -13.664 1.00 64.62 135 LEU A CA 1
ATOM 1114 C C . LEU A 1 135 ? -1.472 -6.866 -14.938 1.00 64.62 135 LEU A C 1
ATOM 1116 O O . LEU A 1 135 ? -2.182 -7.871 -14.943 1.00 64.62 135 LEU A O 1
ATOM 1120 N N . LYS A 1 136 ? -1.223 -6.151 -16.040 1.00 54.41 136 LYS A N 1
ATOM 1121 C CA . LYS A 1 136 ? -1.253 -6.783 -17.357 1.00 54.41 136 LYS A CA 1
ATOM 1122 C C . LYS A 1 136 ? -0.430 -8.054 -17.220 1.00 54.41 136 LYS A C 1
ATOM 1124 O O . LYS A 1 136 ? 0.702 -7.988 -16.747 1.00 54.41 136 LYS A O 1
ATOM 1129 N N . GLU A 1 137 ? -1.067 -9.175 -17.524 1.00 46.41 137 GLU A N 1
ATOM 1130 C CA . GLU A 1 137 ? -0.506 -10.512 -17.422 1.00 46.41 137 GLU A CA 1
ATOM 1131 C C . GLU A 1 137 ? 0.970 -10.523 -17.810 1.00 46.41 137 GLU A C 1
ATOM 1133 O O . GLU A 1 137 ? 1.375 -9.833 -18.748 1.00 46.41 137 GLU A O 1
ATOM 1138 N N . TYR A 1 138 ? 1.731 -11.337 -17.078 1.00 45.97 138 TYR A N 1
ATOM 1139 C CA . TYR A 1 138 ? 2.968 -11.977 -17.503 1.00 45.97 138 TYR A CA 1
ATOM 1140 C C . TYR A 1 138 ? 2.865 -12.434 -18.976 1.00 45.97 138 TYR A C 1
ATOM 1142 O O . TYR A 1 138 ? 2.707 -13.612 -19.283 1.00 45.97 138 TYR A O 1
ATOM 1150 N N . LEU A 1 139 ? 2.989 -11.512 -19.924 1.00 41.31 139 LEU A N 1
ATOM 1151 C CA . LEU A 1 139 ? 3.538 -11.803 -21.227 1.00 41.31 139 LEU A CA 1
ATOM 1152 C C . LEU A 1 139 ? 5.025 -11.884 -20.946 1.00 41.31 139 LEU A C 1
ATOM 1154 O O . LEU A 1 139 ? 5.760 -10.904 -21.068 1.00 41.31 139 LEU A O 1
ATOM 1158 N N . ALA A 1 140 ? 5.431 -13.067 -20.478 1.00 40.78 140 ALA A N 1
ATOM 1159 C CA . ALA A 1 140 ? 6.796 -13.514 -20.633 1.00 40.78 140 ALA A CA 1
ATOM 1160 C C . ALA A 1 140 ? 7.271 -13.033 -22.014 1.00 40.78 140 ALA A C 1
ATOM 1162 O O . ALA A 1 140 ? 6.508 -13.165 -22.986 1.00 40.78 140 ALA A O 1
ATOM 1163 N N . PRO A 1 141 ? 8.482 -12.460 -22.135 1.00 41.31 141 PRO A N 1
ATOM 1164 C CA . PRO A 1 141 ? 9.091 -12.362 -23.448 1.00 41.31 141 PRO A CA 1
ATOM 1165 C C . PRO A 1 141 ? 8.947 -13.759 -24.059 1.00 41.31 141 PRO A C 1
ATOM 1167 O O . PRO A 1 141 ? 9.229 -14.727 -23.341 1.00 41.31 141 PRO A O 1
ATOM 1170 N N . PRO A 1 142 ? 8.418 -13.906 -25.289 1.00 44.22 142 PRO A N 1
ATOM 1171 C CA . PRO A 1 142 ? 8.383 -15.215 -25.910 1.00 44.22 142 PRO A CA 1
ATOM 1172 C C . PRO A 1 142 ? 9.793 -15.767 -25.779 1.00 44.22 142 PRO A C 1
ATOM 1174 O O . PRO A 1 142 ? 10.749 -15.058 -26.111 1.00 44.22 142 PRO A O 1
ATOM 1177 N N . ASP A 1 143 ? 9.898 -16.967 -25.200 1.00 43.81 143 ASP A N 1
ATOM 1178 C CA . ASP A 1 143 ? 11.125 -17.743 -25.222 1.00 43.81 143 ASP A CA 1
ATOM 1179 C C . ASP A 1 143 ? 11.759 -17.504 -26.588 1.00 43.81 143 ASP A C 1
ATOM 1181 O O . ASP A 1 143 ? 11.138 -17.764 -27.626 1.00 43.81 143 ASP A O 1
ATOM 1185 N N . LEU A 1 144 ? 12.961 -16.926 -26.581 1.00 42.19 144 LEU A N 1
ATOM 1186 C CA . LEU A 1 144 ? 13.831 -16.848 -27.744 1.00 42.19 144 LEU A CA 1
ATOM 1187 C C . LEU A 1 144 ? 14.274 -18.283 -28.054 1.00 42.19 144 LEU A C 1
ATOM 1189 O O . LEU A 1 144 ? 15.423 -18.661 -27.862 1.00 42.19 144 LEU A O 1
ATOM 1193 N N . ALA A 1 145 ? 13.320 -19.103 -28.484 1.00 40.81 145 ALA A N 1
ATOM 1194 C CA . ALA A 1 145 ? 13.539 -20.346 -29.179 1.00 40.81 145 ALA A CA 1
ATOM 1195 C C . ALA A 1 145 ? 13.814 -19.972 -30.638 1.00 40.81 145 ALA A C 1
ATOM 1197 O O . ALA A 1 145 ? 12.912 -19.949 -31.478 1.00 40.81 145 ALA A O 1
ATOM 1198 N N . HIS A 1 146 ? 15.068 -19.624 -30.907 1.00 39.44 146 HIS A N 1
ATOM 1199 C CA . HIS A 1 146 ? 15.646 -19.627 -32.244 1.00 39.44 146 HIS A CA 1
ATOM 1200 C C . HIS A 1 146 ? 16.908 -20.479 -32.239 1.00 39.44 146 HIS A C 1
ATOM 1202 O O . HIS A 1 146 ? 17.751 -20.275 -31.338 1.00 39.44 146 HIS A O 1
#

Radius of gyration: 17.36 Å; Cα contacts (8 Å, |Δi|>4): 235; chains: 1; bounding box: 40×40×55 Å